Protein AF-A0A948UE25-F1 (afdb_monomer_lite)

Sequence (172 aa):
MNYDAVLSALIILSFFGIIIILIRKIPEISSGYWRDKALSDALAGEKGKSSKMKNLLFLILIKLEKFLRQIRIYILKLDGKTFAWIEHLRKKSSEITNNANKISLKLHFKIEESRLLNMVARNPKNPENYKKLGLLYFQNKNFKDAGESLKEYLKLNPGDDEIKKIMGEMPM

Structure (mmCIF, N/CA/C/O backbone):
data_AF-A0A948UE25-F1
#
_entry.id   AF-A0A948UE25-F1
#
loop_
_atom_site.group_PDB
_atom_site.id
_atom_site.type_symbol
_atom_site.label_atom_id
_atom_site.label_alt_id
_atom_site.label_comp_id
_atom_site.label_asym_id
_atom_site.label_entity_id
_atom_site.label_seq_id
_atom_site.pdbx_PDB_ins_code
_atom_site.Cartn_x
_atom_site.Cartn_y
_atom_site.Cartn_z
_atom_site.occupancy
_atom_site.B_iso_or_equiv
_atom_site.auth_seq_id
_atom_site.auth_comp_id
_atom_site.auth_asym_id
_atom_site.auth_atom_id
_atom_site.pdbx_PDB_model_num
ATOM 1 N N . MET A 1 1 ? 26.206 3.711 -2.769 1.00 55.00 1 MET A N 1
ATOM 2 C CA . MET A 1 1 ? 25.819 4.106 -4.141 1.00 55.00 1 MET A CA 1
ATOM 3 C C . MET A 1 1 ? 27.101 4.283 -4.924 1.00 55.00 1 MET A C 1
ATOM 5 O O . MET A 1 1 ? 27.936 5.064 -4.492 1.00 55.00 1 MET A O 1
ATOM 9 N N . ASN A 1 2 ? 27.306 3.506 -5.986 1.00 71.00 2 ASN A N 1
ATOM 10 C CA . ASN A 1 2 ? 28.560 3.536 -6.738 1.00 71.00 2 ASN A CA 1
ATOM 11 C C . ASN A 1 2 ? 28.613 4.824 -7.560 1.00 71.00 2 ASN A C 1
ATOM 13 O O . ASN A 1 2 ? 27.983 4.915 -8.614 1.00 71.00 2 ASN A O 1
ATOM 17 N N . TYR A 1 3 ? 29.333 5.820 -7.050 1.00 76.44 3 TYR A N 1
ATOM 18 C CA . TYR A 1 3 ? 29.508 7.120 -7.695 1.00 76.44 3 TYR A CA 1
ATOM 19 C C . TYR A 1 3 ? 30.071 6.985 -9.118 1.00 76.44 3 TYR A C 1
ATOM 21 O O . TYR A 1 3 ? 29.685 7.750 -9.995 1.00 76.44 3 TYR A O 1
ATOM 29 N N . ASP A 1 4 ? 30.850 5.936 -9.389 1.00 76.81 4 ASP A N 1
ATOM 30 C CA . ASP A 1 4 ? 31.387 5.627 -10.720 1.00 76.81 4 ASP A CA 1
ATOM 31 C C . ASP A 1 4 ? 30.299 5.259 -11.742 1.00 76.81 4 ASP A C 1
ATOM 33 O O . ASP A 1 4 ? 30.364 5.649 -12.911 1.00 76.81 4 ASP A O 1
ATOM 37 N N . ALA A 1 5 ? 29.247 4.557 -11.308 1.00 79.44 5 ALA A N 1
ATOM 38 C CA . ALA A 1 5 ? 28.103 4.233 -12.162 1.00 79.44 5 ALA A CA 1
ATOM 39 C C . ALA A 1 5 ? 27.254 5.482 -12.460 1.00 79.44 5 ALA A C 1
ATOM 41 O O . ALA A 1 5 ? 26.718 5.637 -13.554 1.00 79.44 5 ALA A O 1
ATOM 42 N N . VAL A 1 6 ? 27.165 6.402 -11.496 1.00 81.25 6 VAL A N 1
ATOM 43 C CA . VAL A 1 6 ? 26.454 7.678 -11.662 1.00 81.25 6 VAL A CA 1
ATOM 44 C C . VAL A 1 6 ? 27.232 8.619 -12.589 1.00 81.25 6 VAL A C 1
ATOM 46 O O . VAL A 1 6 ? 26.640 9.247 -13.465 1.00 81.25 6 VAL A O 1
ATOM 49 N N . LEU A 1 7 ? 28.559 8.677 -12.449 1.00 80.31 7 LEU A N 1
ATOM 50 C CA . LEU A 1 7 ? 29.437 9.509 -13.272 1.00 80.31 7 LEU A CA 1
ATOM 51 C C . LEU A 1 7 ? 29.461 9.035 -14.730 1.00 80.31 7 LEU A C 1
ATOM 53 O O . LEU A 1 7 ? 29.311 9.838 -15.650 1.00 80.31 7 LEU A O 1
ATOM 57 N 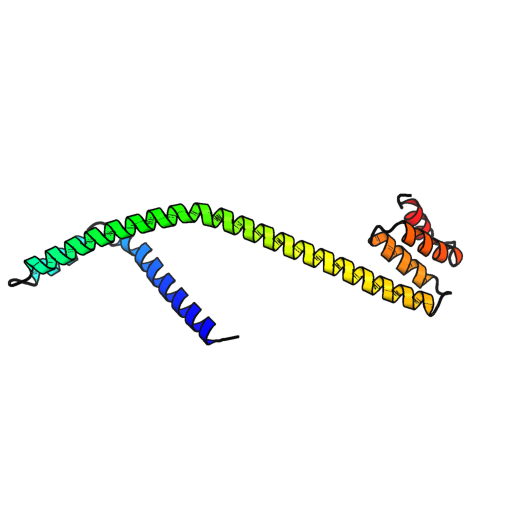N . SER A 1 8 ? 29.591 7.725 -14.948 1.00 75.06 8 SER A N 1
ATOM 58 C CA . SER A 1 8 ? 29.537 7.141 -16.292 1.00 75.06 8 SER A CA 1
ATOM 59 C C . SER A 1 8 ? 28.174 7.358 -16.957 1.00 75.06 8 SER A C 1
ATOM 61 O O . SER A 1 8 ? 28.125 7.747 -18.124 1.00 75.06 8 SER A O 1
ATOM 63 N N . ALA A 1 9 ? 27.069 7.225 -16.215 1.00 79.69 9 ALA A N 1
ATOM 64 C CA . ALA A 1 9 ? 25.735 7.545 -16.722 1.00 79.69 9 ALA A CA 1
ATOM 65 C C . ALA A 1 9 ? 25.590 9.027 -17.125 1.00 79.69 9 ALA A C 1
ATOM 67 O O . ALA A 1 9 ? 25.021 9.320 -18.177 1.00 79.69 9 ALA A O 1
ATOM 68 N N . LEU A 1 10 ? 26.148 9.956 -16.341 1.00 84.50 10 LEU A N 1
ATOM 69 C CA . LEU A 1 10 ? 26.163 11.395 -16.643 1.00 84.50 10 LEU A CA 1
ATOM 70 C C . LEU A 1 10 ? 26.939 11.726 -17.926 1.00 84.50 10 LEU A C 1
ATOM 72 O O . LEU A 1 10 ? 26.474 12.526 -18.738 1.00 84.50 10 LEU A O 1
ATOM 76 N N . ILE A 1 11 ? 28.095 11.090 -18.133 1.00 83.56 11 ILE A N 1
ATOM 77 C CA . ILE A 1 11 ? 28.925 11.283 -19.334 1.00 83.56 11 ILE A CA 1
ATOM 78 C C . ILE A 1 11 ? 28.224 10.729 -20.579 1.00 83.56 11 ILE A C 1
ATOM 80 O O . ILE A 1 11 ? 28.253 11.347 -21.642 1.00 83.56 11 ILE A O 1
ATOM 84 N N . ILE A 1 12 ? 27.550 9.585 -20.459 1.00 83.25 12 ILE A N 1
ATOM 85 C CA . ILE A 1 12 ? 26.781 9.013 -21.569 1.00 83.25 12 ILE A CA 1
ATOM 86 C C . ILE A 1 12 ? 25.613 9.943 -21.925 1.00 83.25 12 ILE A C 1
ATOM 88 O O . ILE A 1 12 ? 25.395 10.236 -23.101 1.00 83.25 12 ILE A O 1
ATOM 92 N N . LEU A 1 13 ? 24.902 10.477 -20.926 1.00 80.62 13 LEU A N 1
ATOM 93 C CA . LEU A 1 13 ? 23.782 11.396 -21.141 1.00 80.62 13 LEU A CA 1
ATOM 94 C C . LEU A 1 13 ? 24.219 12.701 -21.830 1.00 80.62 13 LEU A C 1
ATOM 96 O O . LEU A 1 13 ? 23.521 13.195 -22.719 1.00 80.62 13 LEU A O 1
ATOM 100 N N . SER A 1 14 ? 25.383 13.244 -21.458 1.00 81.12 14 SER A N 1
ATOM 101 C CA . SER A 1 14 ? 25.927 14.460 -22.074 1.00 81.12 14 SER A CA 1
ATOM 102 C C . SER A 1 14 ? 26.343 14.226 -23.528 1.00 81.12 14 SER A C 1
ATOM 104 O O . SER A 1 14 ? 26.026 15.044 -24.395 1.00 81.12 14 SER A O 1
ATOM 106 N N . PHE A 1 15 ? 26.940 13.069 -23.830 1.00 79.44 15 PHE A N 1
ATOM 107 C CA . PHE A 1 15 ? 27.250 12.659 -25.200 1.00 79.44 15 PHE A CA 1
ATOM 108 C C . PHE A 1 15 ? 25.991 12.532 -26.060 1.00 79.44 15 PHE A C 1
ATOM 110 O O . PHE A 1 15 ? 25.959 13.037 -27.183 1.00 79.44 15 PHE A O 1
ATOM 117 N N . PHE A 1 16 ? 24.925 11.926 -25.530 1.00 79.25 16 PHE A N 1
ATOM 118 C CA . PHE A 1 16 ? 23.641 11.843 -26.230 1.00 79.25 16 PHE A CA 1
ATOM 119 C C . PHE A 1 16 ? 23.021 13.222 -26.474 1.00 79.25 16 PHE A C 1
ATOM 121 O O . PHE A 1 16 ? 22.501 13.462 -27.562 1.00 79.25 16 PHE A O 1
ATOM 128 N N . GLY A 1 17 ? 23.129 14.152 -25.519 1.00 73.19 17 GLY A N 1
ATOM 129 C CA . GLY A 1 17 ? 22.694 15.540 -25.696 1.00 73.19 17 GLY A CA 1
ATOM 130 C C . GLY A 1 17 ? 23.420 16.238 -26.849 1.00 73.19 17 GLY A C 1
ATOM 131 O O . GLY A 1 17 ? 22.782 16.848 -27.706 1.00 73.19 17 GLY A O 1
ATOM 132 N N . ILE A 1 18 ? 24.743 16.074 -26.928 1.00 72.81 18 ILE A N 1
ATOM 133 C CA . ILE A 1 18 ? 25.567 16.627 -28.012 1.00 72.81 18 ILE A CA 1
ATOM 134 C C . ILE A 1 18 ? 25.192 15.989 -29.357 1.00 72.81 18 ILE A C 1
ATOM 136 O O . ILE A 1 18 ? 24.998 16.700 -30.341 1.00 72.81 18 ILE A O 1
ATOM 140 N N . ILE A 1 19 ? 25.012 14.666 -29.403 1.00 73.44 19 ILE A N 1
ATOM 141 C CA . ILE A 1 19 ? 24.605 13.932 -30.612 1.00 73.44 19 ILE A CA 1
ATOM 142 C C . ILE A 1 19 ? 23.214 14.378 -31.091 1.00 73.44 19 ILE A C 1
ATOM 144 O O . ILE A 1 19 ? 23.020 14.600 -32.284 1.00 73.44 19 ILE A O 1
ATOM 148 N N . ILE A 1 20 ? 22.256 14.573 -30.181 1.00 71.25 20 ILE A N 1
AT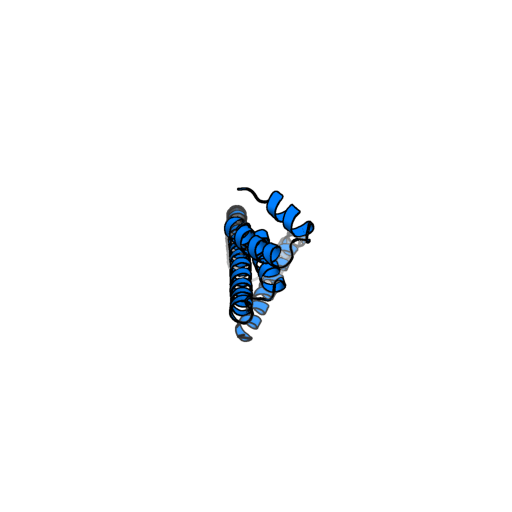OM 149 C CA . ILE A 1 20 ? 20.905 15.064 -30.495 1.00 71.25 20 ILE A CA 1
ATOM 150 C C . ILE A 1 20 ? 20.950 16.499 -31.029 1.00 71.25 20 ILE A C 1
ATOM 152 O O . ILE A 1 20 ? 20.283 16.801 -32.018 1.00 71.25 20 ILE A O 1
ATOM 156 N N . ILE A 1 21 ? 21.747 17.379 -30.415 1.00 71.25 21 ILE A N 1
ATOM 157 C CA . ILE A 1 21 ? 21.931 18.762 -30.880 1.00 71.25 21 ILE A CA 1
ATOM 158 C C . ILE A 1 21 ? 22.561 18.778 -32.274 1.00 71.25 21 ILE A C 1
ATOM 160 O O . ILE A 1 21 ? 22.111 19.532 -33.136 1.00 71.25 21 ILE A O 1
ATOM 164 N N . LEU A 1 22 ? 23.548 17.917 -32.530 1.00 61.59 22 LEU A N 1
ATOM 165 C CA . LEU A 1 22 ? 24.160 17.779 -33.848 1.00 61.59 22 LEU A CA 1
ATOM 166 C C . LEU A 1 22 ? 23.134 17.291 -34.876 1.00 61.59 22 LEU A C 1
ATOM 168 O O . LEU A 1 22 ? 22.936 17.957 -35.887 1.00 61.59 22 LEU A O 1
ATOM 172 N N . ILE A 1 23 ? 22.392 16.216 -34.597 1.00 60.97 23 ILE A N 1
ATOM 173 C CA . ILE A 1 23 ? 21.348 15.701 -35.501 1.00 60.97 23 ILE A CA 1
ATOM 174 C C . ILE A 1 23 ? 20.257 16.750 -35.769 1.00 60.97 23 ILE A C 1
ATOM 176 O O . ILE A 1 23 ? 19.753 16.831 -36.888 1.00 60.97 23 ILE A O 1
ATOM 180 N N . ARG A 1 24 ? 19.903 17.573 -34.774 1.00 57.62 24 ARG A N 1
ATOM 181 C CA . ARG A 1 24 ? 18.854 18.598 -34.888 1.00 57.62 24 ARG A CA 1
ATOM 182 C C . ARG A 1 24 ? 19.319 19.881 -35.585 1.00 57.62 24 ARG A C 1
ATOM 184 O O . ARG A 1 24 ? 18.498 20.529 -36.222 1.00 57.62 24 ARG A O 1
ATOM 191 N N . LYS A 1 25 ? 20.609 20.230 -35.511 1.00 48.88 25 LYS A N 1
ATOM 192 C CA . LYS A 1 25 ? 21.184 21.446 -36.122 1.00 48.88 25 LYS A CA 1
ATOM 193 C C . LYS A 1 25 ? 21.784 21.219 -37.514 1.00 48.88 25 LYS A C 1
ATOM 195 O O . LYS A 1 25 ? 21.914 22.156 -38.296 1.00 48.88 25 LYS A O 1
ATOM 200 N N . ILE A 1 26 ? 22.097 19.970 -37.855 1.00 51.81 26 ILE A N 1
ATOM 201 C CA . ILE A 1 26 ? 22.500 19.578 -39.208 1.00 51.81 26 ILE A CA 1
ATOM 202 C C . ILE A 1 26 ? 21.438 19.935 -40.270 1.00 51.81 26 ILE A C 1
ATOM 204 O O . ILE A 1 26 ? 21.843 20.496 -41.281 1.00 51.81 26 ILE A O 1
ATOM 208 N N . PRO A 1 27 ? 20.115 19.730 -40.106 1.00 47.72 27 PRO A N 1
ATOM 209 C CA . PRO A 1 27 ? 19.163 20.034 -41.178 1.00 47.72 27 PRO A CA 1
ATOM 210 C C . PRO A 1 27 ? 18.977 21.534 -41.474 1.00 47.72 27 PRO A C 1
ATOM 212 O O . PRO A 1 27 ? 18.575 21.859 -42.585 1.00 47.72 27 PRO A O 1
ATOM 215 N N . GLU A 1 28 ? 19.304 22.448 -40.552 1.00 50.84 28 GLU A N 1
ATOM 216 C CA . GLU A 1 28 ? 19.214 23.906 -40.794 1.00 50.84 28 GLU A CA 1
ATOM 217 C C . GLU A 1 28 ? 20.450 24.477 -41.500 1.00 50.84 28 GLU A C 1
ATOM 219 O O . GLU A 1 28 ? 20.367 25.454 -42.238 1.00 50.84 28 GLU A O 1
ATOM 224 N N . ILE A 1 29 ? 21.606 23.843 -41.308 1.00 49.38 29 ILE A N 1
ATOM 225 C CA . ILE A 1 29 ? 22.875 24.250 -41.919 1.00 49.38 29 ILE A CA 1
ATOM 226 C C . ILE A 1 29 ? 23.171 23.386 -43.163 1.00 49.38 29 ILE A C 1
ATOM 228 O O . ILE A 1 29 ? 23.982 23.747 -44.002 1.00 49.38 29 ILE A O 1
ATOM 232 N N . SER A 1 30 ? 22.476 22.268 -43.376 1.00 52.22 30 SER A N 1
ATOM 233 C CA . SER A 1 30 ? 22.762 21.315 -44.456 1.00 52.22 30 SER A CA 1
ATOM 234 C C . SER A 1 30 ? 21.540 20.991 -45.317 1.00 52.22 30 SER A C 1
ATOM 236 O O . SER A 1 30 ? 21.102 19.840 -45.369 1.00 52.22 30 SER A O 1
ATOM 238 N N . SER A 1 31 ? 21.051 21.959 -46.090 1.00 55.97 31 SER A N 1
ATOM 239 C CA . SER A 1 31 ? 20.278 21.633 -47.302 1.00 55.97 31 SER A CA 1
ATOM 240 C C . SER A 1 31 ? 21.014 21.930 -48.617 1.00 55.97 31 SER A C 1
ATOM 242 O O . SER A 1 31 ? 20.600 21.428 -49.655 1.00 55.97 31 SER A O 1
ATOM 244 N N . GLY A 1 32 ? 22.164 22.620 -48.593 1.00 54.66 32 GLY A N 1
ATOM 245 C CA . GLY A 1 32 ? 22.996 22.795 -49.797 1.00 54.66 32 GLY A CA 1
ATOM 246 C C . GLY A 1 32 ? 24.321 23.526 -49.567 1.00 54.66 32 GLY A C 1
ATOM 247 O O . GLY A 1 32 ? 25.368 23.069 -50.008 1.00 54.66 32 GLY A O 1
ATOM 248 N N . TYR A 1 33 ? 24.320 24.589 -48.759 1.00 53.56 33 TYR A N 1
ATOM 249 C CA . TYR A 1 33 ? 25.439 25.540 -48.690 1.00 53.56 33 TYR A CA 1
ATOM 250 C C . TYR A 1 33 ? 26.780 24.955 -48.201 1.00 53.56 33 TYR A C 1
ATOM 252 O O . TYR A 1 33 ? 27.827 25.208 -48.791 1.00 53.56 33 TYR A O 1
ATOM 260 N N . TRP A 1 34 ? 26.775 24.140 -47.141 1.00 47.22 34 TRP A N 1
ATOM 261 C CA . TRP A 1 34 ? 28.012 23.565 -46.586 1.00 47.22 34 TRP A CA 1
ATOM 262 C C . TRP A 1 34 ? 28.468 22.308 -47.315 1.00 47.22 34 TRP A C 1
ATOM 264 O O . TRP A 1 34 ? 29.657 22.001 -47.309 1.00 47.22 34 TRP A O 1
ATOM 274 N N . ARG A 1 35 ? 27.538 21.613 -47.981 1.00 51.62 35 ARG A N 1
ATOM 275 C CA . ARG A 1 35 ? 27.862 20.506 -48.878 1.00 51.62 35 ARG A CA 1
ATOM 276 C C . ARG A 1 35 ? 28.621 21.032 -50.086 1.00 51.62 35 ARG A C 1
ATOM 278 O O . ARG A 1 35 ? 29.667 20.485 -50.399 1.00 51.62 35 ARG A O 1
ATOM 285 N N . ASP A 1 36 ? 28.149 22.120 -50.683 1.00 52.38 36 ASP A N 1
ATOM 286 C CA . ASP A 1 36 ? 28.761 22.690 -51.880 1.00 52.38 36 ASP A CA 1
ATOM 287 C C . ASP A 1 36 ? 30.053 23.452 -51.556 1.00 52.38 36 ASP A C 1
ATOM 289 O O . ASP A 1 36 ? 31.027 23.320 -52.291 1.00 52.38 36 ASP A O 1
ATOM 293 N N . LYS A 1 37 ? 30.119 24.153 -50.411 1.00 55.19 37 LYS A N 1
ATOM 294 C CA . LYS A 1 37 ? 31.323 24.882 -49.975 1.00 55.19 37 LYS A CA 1
ATOM 295 C C . LYS A 1 37 ? 32.460 23.968 -49.500 1.00 55.19 37 LYS A C 1
ATOM 297 O O . LYS A 1 37 ? 33.607 24.154 -49.889 1.00 55.19 37 LYS A O 1
ATOM 302 N N . ALA A 1 38 ? 32.167 22.938 -48.703 1.00 54.84 38 ALA A N 1
ATOM 303 C CA . ALA A 1 38 ? 33.194 21.967 -48.313 1.00 54.84 38 ALA A CA 1
ATOM 304 C C . ALA A 1 38 ? 33.687 21.150 -49.522 1.00 54.84 38 ALA A C 1
ATOM 306 O O . ALA A 1 38 ? 34.859 20.780 -49.589 1.00 54.84 38 ALA A O 1
ATOM 307 N N . LEU A 1 39 ? 32.806 20.899 -50.498 1.00 51.66 39 LEU A N 1
ATOM 308 C CA . LEU A 1 39 ? 33.151 20.249 -51.759 1.00 51.66 39 LEU A CA 1
ATOM 309 C C . LEU A 1 39 ? 33.996 21.172 -52.651 1.00 51.66 39 LEU A C 1
ATOM 311 O O . LEU A 1 39 ? 34.988 20.705 -53.203 1.00 51.66 39 LEU A O 1
ATOM 315 N N . SER A 1 40 ? 33.671 22.467 -52.753 1.00 55.97 40 SER A N 1
ATOM 316 C CA . SER A 1 40 ? 34.463 23.443 -53.515 1.00 55.97 40 SER A CA 1
ATOM 317 C C . SER A 1 40 ? 35.846 23.663 -52.911 1.00 55.97 40 SER A C 1
ATOM 319 O O . SER A 1 40 ? 36.827 23.664 -53.648 1.00 55.97 40 SER A O 1
ATOM 321 N N . ASP A 1 41 ? 35.947 23.759 -51.584 1.00 56.16 41 ASP A N 1
ATOM 322 C CA . ASP A 1 41 ? 37.222 23.964 -50.886 1.00 56.16 41 ASP A CA 1
ATOM 323 C C . ASP A 1 41 ? 38.108 22.708 -50.972 1.00 56.16 41 ASP A C 1
ATOM 325 O O . ASP A 1 41 ? 39.308 22.795 -51.240 1.00 56.16 41 ASP A O 1
ATOM 329 N N . ALA A 1 42 ? 37.512 21.513 -50.877 1.00 53.97 42 ALA A N 1
ATOM 330 C CA . ALA A 1 42 ? 38.219 20.261 -51.131 1.00 53.97 42 ALA A CA 1
ATOM 331 C C . ALA A 1 42 ? 38.656 20.121 -52.603 1.00 53.97 42 ALA A C 1
ATOM 333 O O . ALA A 1 42 ? 39.700 19.528 -52.882 1.00 53.97 42 ALA A O 1
ATOM 334 N N . LEU A 1 43 ? 37.878 20.629 -53.567 1.00 50.88 43 LEU A N 1
ATOM 335 C CA . LEU A 1 43 ? 38.216 20.636 -54.999 1.00 50.88 43 LEU A CA 1
ATOM 336 C C . LEU A 1 43 ? 39.297 21.669 -55.349 1.00 50.88 43 LEU A C 1
ATOM 338 O O . LEU A 1 43 ? 40.135 21.377 -56.201 1.00 50.88 43 LEU A O 1
ATOM 342 N N . ALA A 1 44 ? 39.323 22.813 -54.665 1.00 55.97 44 ALA A N 1
ATOM 343 C CA . ALA A 1 44 ? 40.301 23.877 -54.873 1.00 55.97 44 ALA A CA 1
ATOM 344 C C . ALA A 1 44 ? 41.698 23.540 -54.313 1.00 55.97 44 ALA A C 1
ATOM 346 O O . ALA A 1 44 ? 42.698 24.025 -54.841 1.00 55.97 44 ALA A O 1
ATOM 347 N N . GLY A 1 45 ? 41.786 22.688 -53.283 1.00 53.47 45 GLY A N 1
ATOM 348 C CA . GLY A 1 45 ? 43.025 22.453 -52.531 1.00 53.47 45 GLY A CA 1
ATOM 349 C C . GLY A 1 45 ? 44.003 21.384 -53.042 1.00 53.47 45 GLY A C 1
ATOM 350 O O . GLY A 1 45 ? 45.115 21.320 -52.533 1.00 53.47 45 GLY A O 1
ATOM 351 N N . GLU A 1 46 ? 43.669 20.539 -54.023 1.00 50.72 46 GLU A N 1
ATOM 352 C CA . GLU A 1 46 ? 44.569 19.432 -54.404 1.00 50.72 46 GLU A CA 1
ATOM 353 C C . GLU A 1 46 ? 44.617 19.165 -55.915 1.00 50.72 46 GLU A C 1
ATOM 355 O O . GLU A 1 46 ? 43.974 18.251 -56.445 1.00 50.72 46 GLU A O 1
ATOM 360 N N . LYS A 1 47 ? 45.480 19.911 -56.611 1.00 47.53 47 LYS A N 1
ATOM 361 C CA . LYS A 1 47 ? 46.069 19.467 -57.880 1.00 47.53 47 LYS A CA 1
ATOM 362 C C . LYS A 1 47 ? 47.106 18.379 -57.567 1.00 47.53 47 LYS A C 1
ATOM 364 O O . LYS A 1 47 ? 48.237 18.697 -57.227 1.00 47.53 47 LYS A O 1
ATOM 369 N N . GLY A 1 48 ? 46.740 17.096 -57.651 1.00 51.22 48 GLY A N 1
ATOM 370 C CA . GLY A 1 48 ? 47.766 16.040 -57.648 1.00 51.22 48 GLY A CA 1
ATOM 371 C C . GLY A 1 48 ? 47.307 14.590 -57.512 1.00 51.22 48 GLY A C 1
ATOM 372 O O . GLY A 1 48 ? 47.649 13.774 -58.358 1.00 51.22 48 GLY A O 1
ATOM 373 N N . LYS A 1 49 ? 46.542 14.218 -56.477 1.00 49.81 49 LYS A N 1
ATOM 374 C CA . LYS A 1 49 ? 46.192 12.795 -56.206 1.00 49.81 49 LYS A CA 1
ATOM 375 C C . LYS A 1 49 ? 44.763 12.577 -55.677 1.00 49.81 49 LYS A C 1
ATOM 377 O O . LYS A 1 49 ? 44.405 11.491 -55.227 1.00 49.81 49 LYS A O 1
ATOM 382 N N . SER A 1 50 ? 43.918 13.597 -55.797 1.00 51.47 50 SER A N 1
ATOM 383 C CA . SER A 1 50 ? 42.670 13.774 -55.038 1.00 51.47 50 SER A CA 1
ATOM 384 C C . SER A 1 50 ? 41.402 13.179 -55.673 1.00 51.47 50 SER A C 1
ATOM 386 O O . SER A 1 50 ? 40.301 13.400 -55.186 1.00 51.47 50 SER A O 1
ATOM 388 N N . SER A 1 51 ? 41.492 12.447 -56.787 1.00 53.94 51 SER A N 1
ATOM 389 C CA . SER A 1 51 ? 40.284 11.942 -57.471 1.00 53.94 51 SER A CA 1
ATOM 390 C C . SER A 1 51 ? 39.733 10.659 -56.824 1.00 53.94 51 SER A C 1
ATOM 392 O O . SER A 1 51 ? 38.536 10.553 -56.557 1.00 53.94 51 SER A O 1
ATOM 394 N N . LYS A 1 52 ? 40.603 9.699 -56.469 1.00 57.59 52 LYS A N 1
ATOM 395 C CA . LYS A 1 52 ? 40.180 8.425 -55.850 1.00 57.59 52 LYS A CA 1
ATOM 396 C C . LYS A 1 52 ? 39.636 8.598 -54.427 1.00 57.59 52 LYS A C 1
ATOM 398 O O . LYS A 1 52 ? 38.648 7.958 -54.081 1.00 57.59 52 LYS A O 1
ATOM 403 N N . MET A 1 53 ? 40.250 9.470 -53.622 1.00 53.06 53 MET A N 1
ATOM 404 C CA . MET A 1 53 ? 39.839 9.698 -52.230 1.00 53.06 53 MET A CA 1
ATOM 405 C C . MET A 1 53 ? 38.472 10.389 -52.144 1.00 53.06 53 MET A C 1
ATOM 407 O O . MET A 1 53 ? 37.617 9.961 -51.375 1.00 53.06 53 MET A O 1
ATOM 411 N N . LYS A 1 54 ? 38.222 11.399 -52.990 1.00 64.62 54 LYS A N 1
ATOM 412 C CA . LYS A 1 54 ? 36.918 12.079 -53.072 1.00 64.62 54 LYS A CA 1
ATOM 413 C C . LYS A 1 54 ? 35.801 11.124 -53.483 1.00 64.62 54 LYS A C 1
ATOM 415 O O . LYS A 1 54 ? 34.734 11.143 -52.875 1.00 64.62 54 LYS A O 1
ATOM 420 N N . ASN A 1 55 ? 36.071 10.225 -54.430 1.00 66.75 55 ASN A N 1
ATOM 421 C CA . ASN A 1 55 ? 35.116 9.190 -54.826 1.00 66.75 55 ASN A CA 1
ATOM 422 C C . ASN A 1 55 ? 34.830 8.199 -53.683 1.00 66.75 55 ASN A C 1
ATOM 424 O O . ASN A 1 55 ? 33.679 7.816 -53.482 1.00 66.75 55 ASN A O 1
ATOM 428 N N . LEU A 1 56 ? 35.843 7.822 -52.894 1.00 67.38 56 LEU A N 1
ATOM 429 C CA . LEU A 1 56 ? 35.664 6.955 -51.725 1.00 67.38 56 LEU A CA 1
ATOM 430 C C . LEU A 1 56 ? 34.814 7.634 -50.640 1.00 67.38 56 LEU A C 1
ATOM 432 O O . LEU A 1 56 ? 33.854 7.040 -50.149 1.00 67.38 56 LEU A O 1
ATOM 436 N N . LEU A 1 57 ? 35.126 8.890 -50.309 1.00 68.62 57 LEU A N 1
ATOM 437 C CA . LEU A 1 57 ? 34.371 9.689 -49.341 1.00 68.62 57 LEU A CA 1
ATOM 438 C C . LEU A 1 57 ? 32.918 9.878 -49.790 1.00 68.62 57 LEU A C 1
ATOM 440 O O . LEU A 1 57 ? 32.001 9.688 -48.997 1.00 68.62 57 LEU A O 1
ATOM 444 N N . PHE A 1 58 ? 32.690 10.160 -51.073 1.00 75.56 58 PHE A N 1
ATOM 445 C CA . PHE A 1 58 ? 31.350 10.291 -51.642 1.00 75.56 58 PHE A CA 1
ATOM 446 C C . PHE A 1 58 ? 30.537 8.989 -51.539 1.00 75.56 58 PHE A C 1
ATOM 448 O O . PHE A 1 58 ? 29.374 9.010 -51.133 1.00 75.56 58 PHE A O 1
ATOM 455 N N . LEU A 1 59 ? 31.152 7.835 -51.825 1.00 69.38 59 LEU A N 1
ATOM 456 C CA . LEU A 1 59 ? 30.503 6.527 -51.678 1.00 69.38 59 LEU A CA 1
ATOM 457 C C . LEU A 1 59 ? 30.183 6.190 -50.214 1.00 69.38 59 LEU A C 1
ATOM 459 O O . LEU A 1 59 ? 29.117 5.637 -49.930 1.00 69.38 59 LEU A O 1
ATOM 463 N N . ILE A 1 60 ? 31.080 6.526 -49.285 1.00 73.31 60 ILE A N 1
ATOM 464 C CA . ILE A 1 60 ? 30.866 6.349 -47.842 1.00 73.31 60 ILE A CA 1
ATOM 465 C C . ILE A 1 60 ? 29.712 7.233 -47.362 1.00 73.31 60 ILE A C 1
ATOM 467 O O . ILE A 1 60 ? 28.840 6.740 -46.649 1.00 73.31 60 ILE A O 1
ATOM 471 N N . LEU A 1 61 ? 29.645 8.491 -47.805 1.00 76.69 61 LEU A N 1
ATOM 472 C CA . LEU A 1 61 ? 28.555 9.411 -47.469 1.00 76.69 61 LEU A CA 1
ATOM 473 C C . LEU A 1 61 ? 27.196 8.883 -47.941 1.00 76.69 61 LEU A C 1
ATOM 475 O O . LEU A 1 61 ? 26.247 8.866 -47.161 1.00 76.69 61 LEU A O 1
ATOM 479 N N . ILE A 1 62 ? 27.106 8.368 -49.171 1.00 76.50 62 ILE A N 1
ATOM 480 C CA . ILE A 1 62 ? 25.861 7.776 -49.690 1.00 76.50 62 ILE A CA 1
ATOM 481 C C . ILE A 1 62 ? 25.456 6.533 -48.886 1.00 76.50 62 ILE A C 1
ATOM 483 O O . ILE A 1 62 ? 24.273 6.342 -48.581 1.00 76.50 62 ILE A O 1
ATOM 487 N N . LYS A 1 63 ? 26.417 5.665 -48.538 1.00 79.50 63 LYS A N 1
ATOM 488 C CA . LYS A 1 63 ? 26.149 4.484 -47.701 1.00 79.50 63 LYS A CA 1
ATOM 489 C C . LYS A 1 63 ? 25.668 4.889 -46.308 1.00 79.50 63 LYS A C 1
ATOM 491 O O . LYS A 1 63 ? 24.699 4.312 -45.818 1.00 79.50 63 LYS A O 1
ATOM 496 N N . LEU A 1 64 ? 26.287 5.904 -45.712 1.00 72.19 64 LEU A N 1
ATOM 497 C CA . LEU A 1 64 ? 25.907 6.439 -44.410 1.00 72.19 64 LEU A CA 1
ATOM 498 C C . LEU A 1 64 ? 24.506 7.061 -44.444 1.00 72.19 64 LEU A C 1
ATOM 500 O O . LEU A 1 64 ? 23.700 6.805 -43.560 1.00 72.19 64 LEU A O 1
ATOM 504 N N . GLU A 1 65 ? 24.164 7.802 -45.496 1.00 79.06 65 GLU A N 1
ATOM 505 C CA . GLU A 1 65 ? 22.835 8.394 -45.669 1.00 79.06 65 GLU A CA 1
ATOM 506 C C . GLU A 1 65 ? 21.736 7.319 -45.773 1.00 79.06 65 GLU A C 1
ATOM 508 O O . GLU A 1 65 ? 20.660 7.438 -45.182 1.00 79.06 65 GLU A O 1
ATOM 513 N N . LYS A 1 66 ? 22.010 6.222 -46.494 1.00 83.19 66 LYS A N 1
ATOM 514 C CA . LYS A 1 66 ? 21.111 5.057 -46.546 1.00 83.19 66 LYS A CA 1
ATOM 515 C C . LYS A 1 66 ? 20.978 4.380 -45.180 1.00 83.19 66 LYS A C 1
ATOM 517 O O . LYS A 1 66 ? 19.866 4.031 -44.792 1.00 83.19 66 LYS A O 1
ATOM 522 N N . PHE A 1 67 ? 22.078 4.246 -44.446 1.00 78.38 67 PHE A N 1
ATOM 523 C CA . PHE A 1 67 ? 22.089 3.668 -43.104 1.00 78.38 67 PHE A CA 1
ATOM 524 C C . PHE A 1 67 ? 21.298 4.520 -42.096 1.00 78.38 67 PHE A C 1
ATOM 526 O O . PHE A 1 67 ? 20.451 4.001 -41.371 1.00 78.38 67 PHE A O 1
ATOM 533 N N . LEU A 1 68 ? 21.470 5.844 -42.121 1.00 78.12 68 LEU A N 1
ATOM 534 C CA . LEU A 1 68 ? 20.705 6.782 -41.292 1.00 78.12 68 LEU A CA 1
ATOM 535 C C . LEU A 1 68 ? 19.198 6.715 -41.588 1.00 78.12 68 LEU A C 1
ATOM 537 O O . LEU A 1 68 ? 18.384 6.751 -40.664 1.00 78.12 68 LEU A O 1
ATOM 541 N N . ARG A 1 69 ? 18.802 6.545 -42.858 1.00 79.94 69 ARG A N 1
ATOM 542 C CA . ARG A 1 69 ? 17.394 6.313 -43.229 1.00 79.94 69 ARG A CA 1
ATOM 543 C C . ARG A 1 69 ? 16.840 5.012 -42.651 1.00 79.94 69 ARG A C 1
ATOM 545 O O . ARG A 1 69 ? 15.710 5.003 -42.167 1.00 79.94 69 ARG A O 1
ATOM 552 N N . GLN A 1 70 ? 17.622 3.934 -42.667 1.00 82.25 70 GLN A N 1
ATOM 553 C CA . GLN A 1 70 ? 17.221 2.659 -42.067 1.00 82.25 70 GLN A CA 1
ATOM 554 C C . GLN A 1 70 ? 17.050 2.776 -40.548 1.00 82.25 70 GLN A C 1
ATOM 556 O O . GLN A 1 70 ? 16.037 2.315 -40.021 1.00 82.25 70 GLN A O 1
ATOM 561 N N . ILE A 1 71 ? 17.971 3.463 -39.862 1.00 78.12 71 ILE A N 1
ATOM 562 C CA . ILE A 1 71 ? 17.850 3.765 -38.427 1.00 78.12 71 ILE A CA 1
ATOM 563 C C . ILE A 1 71 ? 16.571 4.556 -38.148 1.00 78.12 71 ILE A C 1
ATOM 565 O O . ILE A 1 71 ? 15.821 4.194 -37.247 1.00 78.12 71 ILE A O 1
ATOM 569 N N . ARG A 1 72 ? 16.271 5.594 -38.941 1.00 82.19 72 ARG A N 1
ATOM 570 C CA . ARG A 1 72 ? 15.051 6.400 -38.769 1.00 82.19 72 ARG A CA 1
ATOM 571 C C . ARG A 1 72 ? 13.782 5.551 -38.866 1.00 82.19 72 ARG A C 1
ATOM 573 O O . ARG A 1 72 ? 12.892 5.691 -38.035 1.00 82.19 72 ARG A O 1
ATOM 580 N N . ILE A 1 73 ? 13.705 4.662 -39.857 1.00 82.56 73 ILE A N 1
ATOM 581 C CA . ILE A 1 73 ? 12.566 3.745 -40.022 1.00 82.56 73 ILE A CA 1
ATOM 582 C C . ILE A 1 73 ? 12.471 2.782 -38.832 1.00 82.56 73 ILE A C 1
ATOM 584 O O . ILE A 1 73 ? 11.373 2.463 -38.383 1.00 82.56 73 ILE A O 1
ATOM 588 N N . TYR A 1 74 ? 13.608 2.326 -38.308 1.00 80.81 74 TYR A N 1
ATOM 589 C CA . TYR A 1 74 ? 13.642 1.457 -37.138 1.00 80.81 74 TYR A CA 1
ATOM 590 C C . TYR A 1 74 ? 13.164 2.177 -35.868 1.00 80.81 74 TYR A C 1
ATOM 592 O O . TYR A 1 74 ? 12.320 1.632 -35.166 1.00 80.81 74 TYR A O 1
ATOM 600 N N . ILE A 1 75 ? 13.606 3.416 -35.623 1.00 78.00 75 ILE A N 1
ATOM 601 C CA . ILE A 1 75 ? 13.139 4.259 -34.506 1.00 78.00 75 ILE A CA 1
ATOM 602 C C . ILE A 1 75 ? 11.621 4.462 -34.582 1.00 78.00 75 ILE A C 1
ATOM 604 O O . ILE A 1 75 ? 10.929 4.193 -33.609 1.00 78.00 75 ILE A O 1
ATOM 608 N N . LEU A 1 76 ? 11.086 4.797 -35.760 1.00 78.56 76 LEU A N 1
ATOM 609 C CA . LEU A 1 76 ? 9.638 4.955 -35.954 1.00 78.56 76 LEU A CA 1
ATOM 610 C C . LEU A 1 76 ? 8.849 3.669 -35.651 1.00 78.56 76 LEU A C 1
ATOM 612 O O . LEU A 1 76 ? 7.738 3.720 -35.131 1.00 78.56 76 LEU A O 1
ATOM 616 N N . LYS A 1 77 ? 9.416 2.494 -35.958 1.00 78.81 77 LYS A N 1
ATOM 617 C CA . LYS A 1 77 ? 8.815 1.201 -35.587 1.00 78.81 77 LYS A CA 1
ATOM 618 C C . LYS A 1 77 ? 8.920 0.914 -34.088 1.00 78.81 77 LYS A C 1
ATOM 620 O O . LYS A 1 77 ? 8.071 0.200 -33.554 1.00 78.81 77 LYS A O 1
ATOM 625 N N . LEU A 1 78 ? 9.960 1.416 -33.423 1.00 77.75 78 LEU A N 1
ATOM 626 C CA . LEU A 1 78 ? 10.124 1.293 -31.978 1.00 77.75 78 LEU A CA 1
ATOM 627 C C . LEU A 1 78 ? 9.144 2.190 -31.228 1.00 77.75 78 LEU A C 1
ATOM 629 O O . LEU A 1 78 ? 8.596 1.720 -30.236 1.00 77.75 78 LEU A O 1
ATOM 633 N N . ASP A 1 79 ? 8.856 3.394 -31.727 1.00 74.25 79 ASP A N 1
ATOM 634 C CA . ASP A 1 79 ? 7.930 4.338 -31.086 1.00 74.25 79 ASP A CA 1
ATOM 635 C C . ASP A 1 79 ? 6.573 3.686 -30.776 1.00 74.25 79 ASP A C 1
ATOM 637 O O . ASP A 1 79 ? 6.074 3.775 -29.660 1.00 74.25 79 ASP A O 1
ATOM 641 N N . GLY A 1 80 ? 6.004 2.911 -31.704 1.00 75.12 80 GLY A N 1
ATOM 642 C CA . GLY A 1 80 ? 4.738 2.209 -31.449 1.00 75.12 80 GLY A CA 1
ATOM 643 C C . GLY A 1 80 ? 4.814 1.160 -30.328 1.00 75.12 80 GLY A C 1
ATOM 644 O O . GLY A 1 80 ? 3.854 0.963 -29.586 1.00 75.12 80 GLY A O 1
ATOM 645 N N . LYS A 1 81 ? 5.962 0.488 -30.172 1.00 82.31 81 LYS A N 1
ATOM 646 C CA . LYS A 1 81 ? 6.163 -0.545 -29.142 1.00 82.31 81 LYS A CA 1
ATOM 647 C C . LYS A 1 81 ? 6.532 0.046 -27.785 1.00 82.31 81 LYS A C 1
ATOM 649 O O . LYS A 1 81 ? 6.167 -0.533 -26.761 1.00 82.31 81 LYS A O 1
ATOM 654 N N . THR A 1 82 ? 7.248 1.171 -27.763 1.00 80.50 82 THR A N 1
ATOM 655 C CA . THR A 1 82 ? 7.638 1.838 -26.516 1.00 80.50 82 THR A CA 1
ATOM 656 C C . THR A 1 82 ? 6.408 2.333 -25.771 1.00 80.50 82 THR A C 1
ATOM 658 O O . THR A 1 82 ? 6.327 2.099 -24.569 1.00 80.50 82 THR A O 1
ATOM 661 N N . PHE A 1 83 ? 5.409 2.898 -26.459 1.00 80.56 83 PHE A N 1
ATOM 662 C CA . PHE A 1 83 ? 4.158 3.324 -25.818 1.00 80.56 83 PHE A CA 1
ATOM 663 C C . PHE A 1 83 ? 3.424 2.174 -25.120 1.00 80.56 83 PHE A C 1
ATOM 665 O O . PHE A 1 83 ? 3.114 2.291 -23.935 1.00 80.56 83 PHE A O 1
ATOM 672 N N . ALA A 1 84 ? 3.220 1.041 -25.801 1.00 85.94 84 ALA A N 1
ATOM 673 C CA . ALA A 1 84 ? 2.560 -0.123 -25.204 1.00 85.94 84 ALA A CA 1
ATOM 674 C C . ALA A 1 84 ? 3.336 -0.660 -23.989 1.00 85.94 84 ALA A C 1
ATOM 676 O O . ALA A 1 84 ? 2.757 -0.972 -22.948 1.00 85.94 84 ALA A O 1
ATOM 677 N N . TRP A 1 85 ? 4.667 -0.729 -24.086 1.00 89.12 85 TRP A N 1
ATOM 678 C CA . TRP A 1 85 ? 5.496 -1.184 -22.974 1.00 89.12 85 TRP A CA 1
ATOM 679 C C . TRP A 1 85 ? 5.447 -0.222 -21.779 1.00 89.12 85 TRP A C 1
ATOM 681 O O . TRP A 1 85 ? 5.291 -0.669 -20.644 1.00 89.12 85 TRP A O 1
ATOM 691 N N . ILE A 1 86 ? 5.498 1.091 -22.024 1.00 87.88 86 ILE A N 1
ATOM 692 C CA . ILE A 1 86 ? 5.367 2.131 -20.992 1.00 87.88 86 ILE A CA 1
ATOM 693 C C . ILE A 1 86 ? 4.008 2.033 -20.293 1.00 87.88 86 ILE A C 1
ATOM 695 O O . ILE A 1 86 ? 3.945 2.121 -19.066 1.00 87.88 86 ILE A O 1
ATOM 699 N N . GLU A 1 87 ? 2.927 1.813 -21.039 1.00 88.88 87 GLU A N 1
ATOM 700 C CA . GLU A 1 87 ? 1.587 1.669 -20.470 1.00 88.88 87 GLU A CA 1
ATOM 701 C C . GLU A 1 87 ? 1.480 0.426 -19.575 1.00 88.88 87 GLU A C 1
ATOM 703 O O . GLU A 1 87 ? 1.027 0.519 -18.430 1.00 88.88 87 GLU A O 1
ATOM 708 N N . HIS A 1 88 ? 1.988 -0.722 -20.035 1.00 90.75 88 HIS A N 1
ATOM 709 C CA . HIS A 1 88 ? 2.043 -1.940 -19.224 1.00 90.75 88 HIS A CA 1
ATOM 710 C C . HIS A 1 88 ? 2.882 -1.761 -17.954 1.00 90.75 88 HIS A C 1
ATOM 712 O O . HIS A 1 88 ? 2.477 -2.213 -16.880 1.00 90.75 88 HIS A O 1
ATOM 718 N N . LEU A 1 89 ? 4.027 -1.081 -18.050 1.00 90.31 89 LEU A N 1
ATOM 719 C CA . LEU A 1 89 ? 4.872 -0.774 -16.896 1.00 90.31 89 LEU A CA 1
ATOM 720 C C . LEU A 1 89 ? 4.159 0.149 -15.903 1.00 90.31 89 LEU A C 1
ATOM 722 O O . LEU A 1 89 ? 4.197 -0.109 -14.698 1.00 90.31 89 LEU A O 1
ATOM 726 N N . ARG A 1 90 ? 3.459 1.180 -16.389 1.00 90.56 90 ARG A N 1
ATOM 727 C CA . ARG A 1 90 ? 2.682 2.102 -15.551 1.00 90.56 90 ARG A CA 1
ATOM 728 C C . ARG A 1 90 ? 1.555 1.377 -14.823 1.00 90.56 90 ARG A C 1
ATOM 730 O O . ARG A 1 90 ? 1.383 1.570 -13.620 1.00 90.56 90 ARG A O 1
ATOM 737 N N . LYS A 1 91 ? 0.827 0.509 -15.530 1.00 92.75 91 LYS A N 1
ATOM 738 C CA . LYS A 1 91 ? -0.243 -0.305 -14.947 1.00 92.75 91 LYS A CA 1
ATOM 739 C C . LYS A 1 91 ? 0.299 -1.249 -13.875 1.00 92.75 91 LYS A C 1
ATOM 741 O O . LYS A 1 91 ? -0.194 -1.234 -12.752 1.00 92.75 91 LYS A O 1
ATOM 746 N N . LYS A 1 92 ? 1.366 -1.995 -14.178 1.00 92.69 92 LYS A N 1
ATOM 747 C CA . LYS A 1 92 ? 2.003 -2.910 -13.219 1.00 92.69 92 LYS A CA 1
ATOM 748 C C . LYS A 1 92 ? 2.533 -2.174 -11.986 1.00 92.69 92 LYS A C 1
ATOM 750 O O . LYS A 1 92 ? 2.372 -2.656 -10.870 1.00 92.69 92 LYS A O 1
ATOM 755 N N . SER A 1 93 ? 3.134 -0.999 -12.170 1.00 88.75 93 SER A N 1
ATOM 756 C CA . SER A 1 93 ? 3.570 -0.148 -11.059 1.00 88.75 93 SER A CA 1
ATOM 757 C C . SER A 1 93 ? 2.389 0.274 -10.180 1.00 88.75 93 SER A C 1
ATOM 759 O O . SER A 1 93 ? 2.468 0.126 -8.962 1.00 88.75 93 SER A O 1
ATOM 761 N N . SER A 1 94 ? 1.277 0.706 -10.784 1.00 90.12 94 SER A N 1
ATOM 762 C CA . SER A 1 94 ? 0.060 1.076 -10.052 1.00 90.12 94 SER A CA 1
ATOM 763 C C . SER A 1 94 ? -0.549 -0.103 -9.282 1.00 90.12 94 SER A C 1
ATOM 765 O O . SER A 1 94 ? -0.940 0.045 -8.124 1.00 90.12 94 SER A O 1
ATOM 767 N N . GLU A 1 95 ? -0.584 -1.296 -9.877 1.00 91.75 95 GLU A N 1
ATOM 768 C CA . GLU A 1 95 ? -1.045 -2.513 -9.199 1.00 91.75 95 GLU A CA 1
ATOM 769 C C . GLU A 1 95 ? -0.173 -2.848 -7.984 1.00 91.75 95 GLU A C 1
ATOM 771 O O . GLU A 1 95 ? -0.698 -3.131 -6.906 1.00 91.75 95 GLU A O 1
ATOM 776 N N . ILE A 1 96 ? 1.153 -2.753 -8.121 1.00 92.12 96 ILE A N 1
ATOM 777 C CA . ILE A 1 96 ? 2.090 -2.968 -7.012 1.00 92.12 96 ILE A CA 1
ATOM 778 C C . ILE A 1 96 ? 1.839 -1.954 -5.892 1.00 92.12 96 ILE A C 1
ATOM 780 O O . ILE A 1 96 ? 1.735 -2.357 -4.734 1.00 92.12 96 ILE A O 1
ATOM 784 N N . THR A 1 97 ? 1.693 -0.663 -6.210 1.00 90.44 97 THR A N 1
ATOM 785 C CA . THR A 1 97 ? 1.424 0.364 -5.190 1.00 90.44 97 THR A CA 1
ATOM 786 C C . THR A 1 97 ? 0.082 0.148 -4.501 1.00 90.44 97 THR A C 1
ATOM 788 O O . THR A 1 97 ? -0.007 0.262 -3.281 1.00 90.44 97 THR A O 1
ATOM 791 N N . ASN A 1 98 ? -0.956 -0.235 -5.247 1.00 93.12 98 ASN A N 1
ATOM 792 C CA . ASN A 1 98 ? -2.276 -0.508 -4.680 1.00 93.12 98 ASN A CA 1
ATOM 793 C C . ASN A 1 98 ? -2.240 -1.729 -3.755 1.00 93.12 98 ASN A C 1
ATOM 795 O O . ASN A 1 98 ? -2.798 -1.696 -2.657 1.00 93.12 98 ASN A O 1
ATOM 799 N N . ASN A 1 99 ? -1.539 -2.787 -4.162 1.00 94.81 99 ASN A N 1
ATOM 800 C CA . ASN A 1 99 ? -1.365 -3.980 -3.342 1.00 94.81 99 ASN A CA 1
ATOM 801 C C . ASN A 1 99 ? -0.560 -3.677 -2.074 1.00 94.81 99 ASN A C 1
ATOM 803 O O . ASN A 1 99 ? -0.962 -4.098 -0.990 1.00 94.81 99 ASN A O 1
ATOM 807 N N . ALA A 1 100 ? 0.524 -2.907 -2.183 1.00 92.75 100 ALA A N 1
ATOM 808 C CA . ALA A 1 100 ? 1.312 -2.474 -1.034 1.00 92.75 100 ALA A CA 1
ATOM 809 C C . ALA A 1 100 ? 0.472 -1.642 -0.051 1.00 92.75 100 ALA A C 1
ATOM 811 O O . ALA A 1 100 ? 0.475 -1.923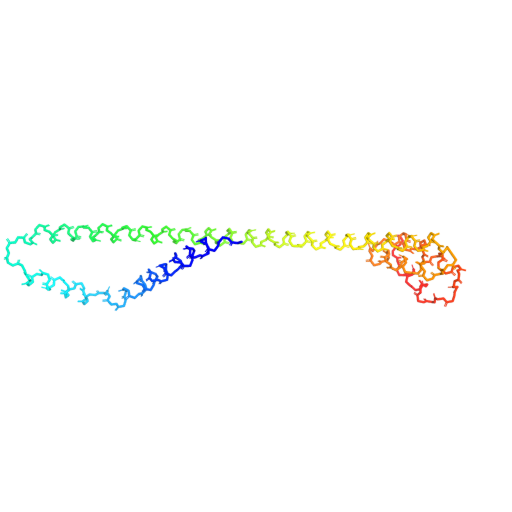 1.147 1.00 92.75 100 ALA A O 1
ATOM 812 N N . ASN A 1 101 ? -0.323 -0.693 -0.553 1.00 94.06 101 ASN A N 1
ATOM 813 C CA . ASN A 1 101 ? -1.237 0.104 0.267 1.00 94.06 101 ASN A CA 1
ATOM 814 C C . ASN A 1 101 ? -2.279 -0.774 0.974 1.00 94.06 101 ASN A C 1
ATOM 816 O O . ASN A 1 101 ? -2.502 -0.627 2.174 1.00 94.06 101 ASN A O 1
ATOM 820 N N . LYS A 1 102 ? -2.872 -1.745 0.268 1.00 92.88 102 LYS A N 1
ATOM 821 C CA . LYS A 1 102 ? -3.825 -2.701 0.852 1.00 92.88 102 LYS A CA 1
ATOM 822 C C . LYS A 1 102 ? -3.190 -3.554 1.956 1.00 92.88 102 LYS A C 1
ATOM 824 O O . LYS A 1 102 ? -3.817 -3.781 2.988 1.00 92.88 102 LYS A O 1
ATOM 829 N N . ILE A 1 103 ? -1.959 -4.026 1.751 1.00 94.19 103 ILE A N 1
ATOM 830 C CA . ILE A 1 103 ? -1.208 -4.793 2.756 1.00 94.19 103 ILE A CA 1
ATOM 831 C C . ILE A 1 103 ? -0.907 -3.918 3.975 1.00 94.19 103 ILE A C 1
ATOM 833 O O . ILE A 1 103 ? -1.132 -4.362 5.098 1.00 94.19 103 ILE A O 1
ATOM 837 N N . SER A 1 104 ? -0.462 -2.680 3.756 1.00 94.12 104 SER A N 1
ATOM 838 C CA . SER A 1 104 ? -0.181 -1.712 4.820 1.00 94.12 104 SER A CA 1
ATOM 839 C C . SER A 1 104 ? -1.419 -1.441 5.681 1.00 94.12 104 SER A C 1
ATOM 841 O O . SER A 1 104 ? -1.360 -1.581 6.901 1.00 94.12 104 SER A O 1
ATOM 843 N N . LEU A 1 105 ? -2.575 -1.181 5.055 1.00 93.50 105 LEU A N 1
ATOM 844 C CA . LEU A 1 105 ? -3.849 -0.992 5.760 1.00 93.50 105 LEU A CA 1
ATOM 845 C C . LEU A 1 105 ? -4.246 -2.228 6.576 1.00 93.50 105 LEU A C 1
ATOM 847 O O . LEU A 1 105 ? -4.630 -2.110 7.739 1.00 93.50 105 LEU A O 1
ATOM 851 N N . LYS A 1 106 ? -4.105 -3.426 5.996 1.00 94.19 106 LYS A N 1
ATOM 852 C CA . LYS A 1 106 ? -4.412 -4.684 6.690 1.00 94.19 106 LYS A CA 1
ATOM 853 C C . LYS A 1 106 ? -3.480 -4.929 7.879 1.00 94.19 106 LYS A C 1
ATOM 855 O O . LYS A 1 106 ? -3.921 -5.446 8.903 1.00 94.19 106 LYS A O 1
ATOM 860 N N . LEU A 1 107 ? -2.201 -4.589 7.743 1.00 94.94 107 LEU A N 1
ATOM 861 C CA . LEU A 1 107 ? -1.221 -4.726 8.814 1.00 94.94 107 LEU A CA 1
ATOM 862 C C . LEU A 1 107 ? -1.506 -3.735 9.947 1.00 94.94 107 LEU A C 1
ATOM 864 O O . LEU A 1 107 ? -1.542 -4.145 11.103 1.00 94.94 107 LEU A O 1
ATOM 868 N N . HIS A 1 108 ? -1.773 -2.470 9.614 1.00 93.38 108 HIS A N 1
ATOM 869 C CA . HIS A 1 108 ? -2.145 -1.444 10.587 1.00 93.38 108 HIS A CA 1
ATOM 870 C C . HIS A 1 108 ? -3.399 -1.845 11.373 1.00 93.38 108 HIS A C 1
ATOM 872 O O . HIS A 1 108 ? -3.394 -1.784 12.600 1.00 93.38 108 HIS A O 1
ATOM 878 N N . PHE A 1 109 ? -4.438 -2.335 10.684 1.00 95.31 109 PHE A N 1
ATOM 879 C CA . PHE A 1 109 ? -5.639 -2.872 11.329 1.00 95.31 109 PHE A CA 1
ATOM 880 C C . PHE A 1 109 ? -5.302 -3.981 12.336 1.00 95.31 109 PHE A C 1
ATOM 882 O O . PHE A 1 109 ? -5.706 -3.894 13.489 1.00 95.31 109 PHE A O 1
ATOM 889 N N . LYS A 1 110 ? -4.511 -4.987 11.934 1.00 95.38 110 LYS A N 1
ATOM 890 C CA . LYS A 1 110 ? -4.139 -6.111 12.812 1.00 95.38 110 LYS A CA 1
ATOM 891 C C . LYS A 1 110 ? -3.324 -5.690 14.034 1.00 95.38 110 LYS A C 1
ATOM 893 O O . LYS A 1 110 ? -3.472 -6.272 15.107 1.00 95.38 110 LYS A O 1
ATOM 898 N N . 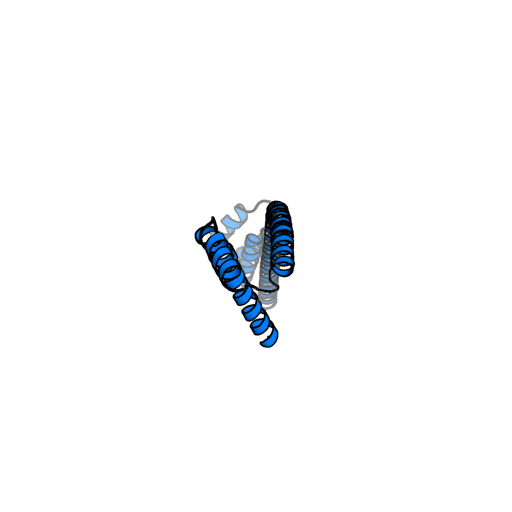ILE A 1 111 ? -2.425 -4.723 13.866 1.00 96.25 111 ILE A N 1
ATOM 899 C CA . ILE A 1 111 ? -1.620 -4.197 14.973 1.00 96.25 111 ILE A CA 1
ATOM 900 C C . ILE A 1 111 ? -2.535 -3.514 15.991 1.00 96.25 111 ILE A C 1
ATOM 902 O O . ILE A 1 111 ? -2.428 -3.790 17.187 1.00 96.25 111 ILE A O 1
ATOM 906 N N . GLU A 1 112 ? -3.453 -2.670 15.521 1.00 95.56 112 GLU A N 1
ATOM 907 C CA . GLU A 1 112 ? -4.375 -1.946 16.396 1.00 95.56 112 GLU A CA 1
ATOM 908 C C . GLU A 1 112 ? -5.374 -2.888 17.078 1.00 95.56 112 GLU A C 1
ATOM 910 O O . GLU A 1 112 ? -5.591 -2.798 18.285 1.00 95.56 112 GLU A O 1
ATOM 915 N N . GLU A 1 113 ? -5.899 -3.866 16.341 1.00 95.50 113 GLU A N 1
ATOM 916 C CA . GLU A 1 113 ? -6.745 -4.940 16.865 1.00 95.50 113 GLU A CA 1
ATOM 917 C C . GLU A 1 113 ? -6.037 -5.684 18.005 1.00 95.50 113 GLU A C 1
ATOM 919 O O . GLU A 1 113 ? -6.559 -5.775 19.116 1.00 95.50 113 GLU A O 1
ATOM 924 N N . SER A 1 114 ? -4.802 -6.145 17.781 1.00 96.25 114 SER A N 1
ATOM 925 C CA . SER A 1 114 ? -4.020 -6.843 18.806 1.00 96.25 114 SER A CA 1
ATOM 926 C C . SER A 1 114 ? -3.731 -5.961 20.026 1.00 96.25 114 SER A C 1
ATOM 928 O O . SER A 1 114 ? -3.781 -6.434 21.168 1.00 96.25 114 SER A O 1
ATOM 930 N N . ARG A 1 115 ? -3.456 -4.669 19.817 1.00 95.69 115 ARG A N 1
ATOM 931 C CA . ARG A 1 115 ? -3.257 -3.701 20.901 1.00 95.69 115 ARG A CA 1
ATOM 932 C C . ARG A 1 115 ? -4.521 -3.565 21.752 1.00 95.69 115 ARG A C 1
ATOM 934 O O . ARG A 1 115 ? -4.430 -3.663 22.976 1.00 95.69 115 ARG A O 1
ATOM 941 N N . LEU A 1 116 ? -5.683 -3.385 21.127 1.00 95.00 116 LEU A N 1
ATOM 942 C CA . LEU A 1 116 ? -6.963 -3.235 21.822 1.00 95.00 116 LEU A CA 1
ATOM 943 C C . LEU A 1 116 ? -7.386 -4.523 22.535 1.00 95.00 116 LEU A C 1
ATOM 945 O O . LEU A 1 116 ? -7.795 -4.458 23.693 1.00 95.00 116 LEU A O 1
ATOM 949 N N . LEU A 1 117 ? -7.201 -5.691 21.915 1.00 94.69 117 LEU A N 1
ATOM 950 C CA . LEU A 1 117 ? -7.456 -6.987 22.556 1.00 94.69 117 LEU A CA 1
ATOM 951 C C . LEU A 1 117 ? -6.611 -7.170 23.824 1.00 94.69 117 LEU A C 1
ATOM 953 O O . LEU A 1 117 ? -7.129 -7.581 24.861 1.00 94.69 117 LEU A O 1
ATOM 957 N N . ASN A 1 118 ? -5.333 -6.785 23.789 1.00 95.50 118 ASN A N 1
ATOM 958 C CA . ASN A 1 118 ? -4.483 -6.788 24.981 1.00 95.50 118 ASN A CA 1
ATOM 959 C C . ASN A 1 118 ? -4.982 -5.819 26.067 1.00 95.50 118 ASN A C 1
ATOM 961 O O . ASN A 1 118 ? -4.870 -6.114 27.257 1.00 95.50 118 ASN A O 1
ATOM 965 N N . MET A 1 119 ? -5.536 -4.663 25.689 1.00 92.88 119 MET A N 1
ATOM 966 C CA . MET A 1 119 ? -6.109 -3.705 26.644 1.00 92.88 119 MET A CA 1
ATOM 967 C C . MET A 1 119 ? -7.390 -4.242 27.291 1.00 92.88 119 MET A C 1
ATOM 969 O O . MET A 1 119 ? -7.558 -4.095 28.503 1.00 92.88 119 MET A O 1
ATOM 973 N N . VAL A 1 120 ? -8.254 -4.899 26.512 1.00 92.12 120 VAL A N 1
ATOM 974 C CA . VAL A 1 120 ? -9.445 -5.595 27.018 1.00 92.12 120 VAL A CA 1
ATOM 975 C C . VAL A 1 120 ? -9.040 -6.718 27.974 1.00 92.12 120 VAL A C 1
ATOM 977 O O . VAL A 1 120 ? -9.564 -6.784 29.081 1.00 92.12 120 VAL A O 1
ATOM 980 N N . ALA A 1 121 ? -8.051 -7.539 27.611 1.00 92.62 121 ALA A N 1
ATOM 981 C CA . ALA A 1 121 ? -7.570 -8.629 28.460 1.00 92.62 121 ALA A CA 1
ATOM 982 C C . ALA A 1 121 ? -6.999 -8.133 29.802 1.00 92.62 121 ALA A C 1
ATOM 984 O O . ALA A 1 121 ? -7.223 -8.753 30.839 1.00 92.62 121 ALA A O 1
ATOM 985 N N . ARG A 1 122 ? -6.278 -7.002 29.801 1.00 93.00 122 ARG A N 1
ATOM 986 C CA . ARG A 1 122 ? -5.694 -6.410 31.020 1.00 93.00 122 ARG A CA 1
ATOM 987 C C . ARG A 1 122 ? -6.718 -5.704 31.905 1.00 93.00 122 ARG A C 1
ATOM 989 O O . ARG A 1 122 ? -6.557 -5.706 33.120 1.00 93.00 122 ARG A O 1
ATOM 996 N N . ASN A 1 123 ? -7.733 -5.069 31.320 1.00 89.12 123 ASN A N 1
ATOM 997 C CA . ASN A 1 123 ? -8.794 -4.403 32.072 1.00 89.12 123 ASN A CA 1
ATOM 998 C C . ASN A 1 123 ? -10.174 -4.668 31.442 1.00 89.12 123 ASN A C 1
ATOM 1000 O O . ASN A 1 123 ? -10.705 -3.807 30.730 1.00 89.12 123 ASN A O 1
ATOM 1004 N N . PRO A 1 124 ? -10.784 -5.831 31.743 1.00 86.38 124 PRO A N 1
ATOM 1005 C CA . PRO A 1 124 ? -12.049 -6.249 31.138 1.00 86.38 124 PRO A CA 1
ATOM 1006 C C . PRO A 1 124 ? -13.259 -5.413 31.556 1.00 86.38 124 PRO A C 1
ATOM 1008 O O . PRO A 1 124 ? -14.329 -5.580 30.983 1.00 86.38 124 PRO A O 1
ATOM 1011 N N . LYS A 1 125 ? -13.122 -4.544 32.566 1.00 86.50 125 LYS A N 1
ATOM 1012 C CA . LYS A 1 125 ? -14.201 -3.677 33.062 1.00 86.50 125 LYS A CA 1
ATOM 1013 C C . LYS A 1 125 ? -14.160 -2.270 32.472 1.00 86.50 125 LYS A C 1
ATOM 1015 O O . LYS A 1 125 ? -15.004 -1.456 32.826 1.00 86.50 125 LYS A O 1
ATOM 1020 N N . ASN A 1 126 ? -13.187 -1.962 31.614 1.00 89.44 126 ASN A N 1
ATOM 1021 C CA . ASN A 1 126 ? -13.108 -0.654 30.978 1.00 89.44 126 ASN A CA 1
ATOM 1022 C C . ASN A 1 126 ? -13.979 -0.618 29.704 1.00 89.44 126 ASN A C 1
ATOM 1024 O O . ASN A 1 126 ? -13.569 -1.200 28.694 1.00 89.44 126 ASN A O 1
ATOM 1028 N N . PRO A 1 127 ? -15.135 0.076 29.711 1.00 89.88 127 PRO A N 1
ATOM 1029 C CA . PRO A 1 127 ? -16.028 0.137 28.555 1.00 89.88 127 PRO A CA 1
ATOM 1030 C C . PRO A 1 127 ? -15.349 0.753 27.326 1.00 89.88 127 PRO A C 1
ATOM 1032 O O . PRO A 1 127 ? -15.524 0.266 26.211 1.00 89.88 127 PRO A O 1
ATOM 1035 N N . GLU A 1 128 ? -14.485 1.751 27.510 1.00 91.81 128 GLU A N 1
ATOM 1036 C CA . GLU A 1 128 ? -13.840 2.457 26.396 1.00 91.81 128 GLU A CA 1
ATOM 1037 C C . GLU A 1 128 ? -12.982 1.545 25.510 1.00 91.81 128 GLU A C 1
ATOM 1039 O O . GLU A 1 128 ? -12.848 1.786 24.309 1.00 91.81 128 GLU A O 1
ATOM 1044 N N . ASN A 1 129 ? -12.428 0.465 26.067 1.00 92.88 129 ASN A N 1
ATOM 1045 C CA . ASN A 1 129 ? -11.668 -0.506 25.283 1.00 92.88 129 ASN A CA 1
ATOM 1046 C C . ASN A 1 129 ? -12.576 -1.273 24.306 1.00 92.88 129 ASN A C 1
ATOM 1048 O O . ASN A 1 129 ? -12.200 -1.464 23.149 1.00 92.88 129 ASN A O 1
ATOM 1052 N N . TYR A 1 130 ? -13.783 -1.650 24.741 1.00 93.75 130 TYR A N 1
ATOM 1053 C CA . TYR A 1 130 ? -14.775 -2.313 23.891 1.00 93.75 130 TYR A CA 1
ATOM 1054 C C . TYR A 1 130 ? -15.353 -1.366 22.837 1.00 93.75 130 TYR A C 1
ATOM 1056 O O . TYR A 1 130 ? -15.517 -1.778 21.689 1.00 93.75 130 TYR A O 1
ATOM 1064 N N . LYS A 1 131 ? -15.581 -0.086 23.182 1.00 94.62 131 LYS A N 1
ATOM 1065 C CA . LYS A 1 131 ? -15.995 0.940 22.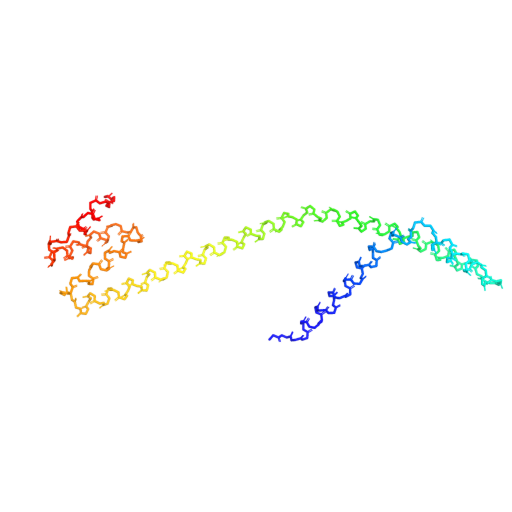206 1.00 94.62 131 LYS A CA 1
ATOM 1066 C C . LYS A 1 131 ? -14.970 1.066 21.084 1.00 94.62 131 LYS A C 1
ATOM 1068 O O . LYS A 1 131 ? -15.320 0.953 19.913 1.00 94.62 131 LYS A O 1
ATOM 1073 N N . LYS A 1 132 ? -13.690 1.238 21.431 1.00 95.19 132 LYS A N 1
ATOM 1074 C CA . LYS A 1 132 ? -12.600 1.358 20.448 1.00 95.19 132 LYS A CA 1
ATOM 1075 C C . LYS A 1 132 ? -12.465 0.115 19.576 1.00 95.19 132 LYS A C 1
ATOM 1077 O O . LYS A 1 132 ? -12.319 0.250 18.365 1.00 95.19 132 LYS A O 1
ATOM 1082 N N . LEU A 1 133 ? -12.544 -1.076 20.171 1.00 95.56 133 LEU A N 1
ATOM 1083 C CA . LEU A 1 133 ? -12.457 -2.337 19.435 1.00 95.56 133 LEU A CA 1
ATOM 1084 C C . LEU A 1 133 ? -13.637 -2.502 18.464 1.00 95.56 133 LEU A C 1
ATOM 1086 O O . LEU A 1 133 ? -13.436 -2.820 17.295 1.00 95.56 133 LEU A O 1
ATOM 1090 N N . GLY A 1 134 ? -14.854 -2.195 18.914 1.00 94.88 134 GLY A N 1
ATOM 1091 C CA . GLY A 1 134 ? -16.053 -2.246 18.082 1.00 94.88 134 GLY A CA 1
ATOM 1092 C C . GLY A 1 134 ? -16.031 -1.252 16.921 1.00 94.88 134 GLY A C 1
ATOM 1093 O O . GLY A 1 134 ? -16.347 -1.619 15.790 1.00 94.88 134 GLY A O 1
ATOM 1094 N N . LEU A 1 135 ? -15.587 -0.015 17.161 1.00 95.00 135 LEU A N 1
ATOM 1095 C CA . LEU A 1 135 ? -15.420 0.988 16.103 1.00 95.00 135 LEU A CA 1
ATOM 1096 C C . LEU A 1 135 ? -14.323 0.595 15.103 1.00 95.00 135 LEU A C 1
ATOM 1098 O O . LEU A 1 135 ? -14.505 0.790 13.901 1.00 95.00 135 LEU A O 1
ATOM 1102 N N . LEU A 1 136 ? -13.218 0.002 15.567 1.00 95.94 136 LEU A N 1
ATOM 1103 C CA . LEU A 1 136 ? -12.165 -0.518 14.691 1.00 95.94 136 LEU A CA 1
ATOM 1104 C C . LEU A 1 136 ? -12.711 -1.621 13.766 1.00 95.94 136 LEU A C 1
ATOM 1106 O O . LEU A 1 136 ? -12.462 -1.599 12.558 1.00 95.94 136 LEU A O 1
ATOM 1110 N N . TYR A 1 137 ? -13.495 -2.560 14.305 1.00 95.94 137 TYR A N 1
ATOM 1111 C CA . TYR A 1 137 ? -14.146 -3.598 13.503 1.00 95.94 137 TYR A CA 1
ATOM 1112 C C . TYR A 1 137 ? -15.168 -3.028 12.519 1.00 95.94 137 TYR A C 1
ATOM 1114 O O . TYR A 1 137 ? -15.186 -3.444 11.358 1.00 95.94 137 TYR A O 1
ATOM 1122 N N . PHE A 1 138 ? -15.957 -2.036 12.938 1.00 94.38 138 PHE A N 1
ATOM 1123 C CA . PHE A 1 138 ? -16.911 -1.351 12.068 1.00 94.38 138 PHE A CA 1
ATOM 1124 C C . PHE A 1 138 ? -16.208 -0.664 10.889 1.00 94.38 138 PHE A C 1
ATOM 1126 O O . PHE A 1 138 ? -16.604 -0.846 9.738 1.00 94.38 138 PHE A O 1
ATOM 1133 N N . GLN A 1 139 ? -15.101 0.044 11.144 1.00 92.88 139 GLN A N 1
ATOM 1134 C CA . GLN A 1 139 ? -14.283 0.668 10.097 1.00 92.88 139 GLN A CA 1
ATOM 1135 C C . GLN A 1 139 ? -13.705 -0.357 9.113 1.00 92.88 139 GLN A C 1
ATOM 1137 O O . GLN A 1 139 ? -13.629 -0.096 7.911 1.00 92.88 139 GLN A O 1
ATOM 1142 N N . ASN A 1 140 ? -13.345 -1.546 9.601 1.00 93.81 140 ASN A N 1
ATOM 1143 C CA . ASN A 1 140 ? -12.873 -2.649 8.767 1.00 93.81 140 ASN A CA 1
ATOM 1144 C C . ASN A 1 140 ? -14.011 -3.469 8.127 1.00 93.81 140 ASN A C 1
ATOM 1146 O O . ASN A 1 140 ? -13.752 -4.503 7.511 1.00 93.81 140 ASN A O 1
ATOM 1150 N N . LYS A 1 141 ? -15.266 -3.008 8.244 1.00 93.75 141 LYS A N 1
ATOM 1151 C CA . LYS A 1 141 ? -16.481 -3.662 7.725 1.00 93.75 141 LYS A CA 1
ATOM 1152 C C . LYS A 1 141 ? -16.719 -5.067 8.284 1.00 93.75 141 LYS A C 1
ATOM 1154 O O . LYS A 1 141 ? -17.424 -5.869 7.676 1.00 93.75 141 LYS A O 1
ATOM 1159 N N . ASN A 1 142 ? -16.138 -5.373 9.440 1.00 94.19 142 ASN A N 1
ATOM 1160 C CA . ASN A 1 142 ? -16.392 -6.609 10.161 1.00 94.19 142 ASN A CA 1
ATOM 1161 C C . ASN A 1 142 ? -17.549 -6.387 11.142 1.00 94.19 142 ASN A C 1
ATOM 1163 O O . ASN A 1 142 ? -17.351 -6.215 12.343 1.00 94.19 142 ASN A O 1
ATOM 1167 N N . PHE A 1 143 ? -18.765 -6.323 10.602 1.00 94.50 143 PHE A N 1
ATOM 1168 C CA . PHE A 1 143 ? -19.959 -5.944 11.361 1.00 94.50 143 PHE A CA 1
ATOM 1169 C C . PHE A 1 143 ? -20.322 -6.941 12.464 1.00 94.50 143 PHE A C 1
ATOM 1171 O O . PHE A 1 143 ? -20.837 -6.538 13.504 1.00 94.50 143 PHE A O 1
ATOM 1178 N N . LYS A 1 144 ? -19.984 -8.221 12.278 1.00 93.38 144 LYS A N 1
ATOM 1179 C CA . LYS A 1 144 ? -20.219 -9.267 13.274 1.00 93.38 144 LYS A CA 1
ATOM 1180 C C . LYS A 1 144 ? -19.459 -8.980 14.573 1.00 93.38 144 LYS A C 1
ATOM 1182 O O . LYS A 1 144 ? -20.075 -8.801 15.621 1.00 93.38 144 LYS A O 1
ATOM 1187 N N . ASP A 1 145 ? -18.135 -8.858 14.484 1.00 93.94 145 ASP A N 1
ATOM 1188 C CA . ASP A 1 145 ? -17.281 -8.633 15.658 1.00 93.94 145 ASP A CA 1
ATOM 1189 C C . ASP A 1 145 ? -17.458 -7.210 16.221 1.00 93.94 145 ASP A C 1
ATOM 1191 O O . ASP A 1 145 ? -17.331 -6.979 17.431 1.00 93.94 145 ASP A O 1
ATOM 1195 N N . ALA A 1 146 ? -17.812 -6.250 15.355 1.00 95.88 146 ALA A N 1
ATOM 1196 C CA . ALA A 1 146 ? -18.195 -4.904 15.766 1.00 95.88 146 ALA A CA 1
ATOM 1197 C C . ALA A 1 146 ? -19.437 -4.924 16.665 1.00 95.88 146 ALA A C 1
ATOM 1199 O O . ALA A 1 146 ? -19.410 -4.339 17.748 1.00 95.88 146 ALA A O 1
ATOM 1200 N N . GLY A 1 147 ? -20.496 -5.626 16.251 1.00 94.56 147 GLY A N 1
ATOM 1201 C CA . GLY A 1 147 ? -21.731 -5.754 17.021 1.00 94.56 147 GLY A CA 1
ATOM 1202 C C . GLY A 1 147 ? -21.507 -6.422 18.376 1.00 94.56 147 GLY A C 1
ATOM 1203 O O . GLY A 1 147 ? -22.000 -5.932 19.389 1.00 94.56 147 GLY A O 1
ATOM 1204 N N . GLU A 1 148 ? -20.708 -7.491 18.426 1.00 93.56 148 GLU A N 1
ATOM 1205 C CA . GLU A 1 148 ? -20.357 -8.159 19.687 1.00 93.56 148 GLU A CA 1
ATOM 1206 C C . GLU A 1 148 ? -19.609 -7.216 20.643 1.00 93.56 148 GLU A C 1
ATOM 1208 O O . GLU A 1 148 ? -19.998 -7.062 21.803 1.00 93.56 148 GLU A O 1
ATOM 1213 N N . SER A 1 149 ? -18.590 -6.510 20.146 1.00 94.25 149 SER A N 1
ATOM 1214 C CA . SER A 1 149 ? -17.785 -5.591 20.961 1.00 94.25 149 SER A CA 1
ATOM 1215 C C . SER A 1 149 ? -18.597 -4.387 21.457 1.00 94.25 149 SER A C 1
ATOM 1217 O O . SER A 1 149 ? -18.527 -4.023 22.631 1.00 94.25 149 SER A O 1
ATOM 1219 N N . LEU A 1 150 ? -19.409 -3.775 20.589 1.00 94.56 150 LEU A N 1
ATOM 1220 C CA . LEU A 1 150 ? -20.261 -2.638 20.956 1.00 94.56 150 LEU A CA 1
ATOM 1221 C C . LEU A 1 150 ? -21.409 -3.048 21.885 1.00 94.56 150 LEU A C 1
ATOM 1223 O O . LEU A 1 150 ? -21.831 -2.257 22.729 1.00 94.56 150 LEU A O 1
ATOM 1227 N N . LYS A 1 151 ? -21.881 -4.294 21.801 1.00 93.44 151 LYS A N 1
ATOM 1228 C CA . LYS A 1 151 ? -22.846 -4.836 22.758 1.00 93.44 151 LYS A CA 1
ATOM 1229 C C . LYS A 1 151 ? -22.249 -4.935 24.161 1.00 93.44 151 LYS A C 1
ATOM 1231 O O . LYS A 1 151 ? -22.919 -4.547 25.115 1.00 93.44 151 LYS A O 1
ATOM 1236 N N . GLU A 1 152 ? -21.005 -5.401 24.305 1.00 92.50 152 GLU A N 1
ATOM 1237 C CA . GLU A 1 152 ? -20.317 -5.394 25.608 1.00 92.50 152 GLU A CA 1
ATOM 1238 C C . GLU A 1 152 ? -20.107 -3.968 26.137 1.00 92.50 152 GLU A C 1
ATOM 1240 O O . GLU A 1 152 ? -20.305 -3.720 27.327 1.00 92.50 152 GLU A O 1
ATOM 1245 N N . TYR A 1 153 ? -19.805 -3.007 25.257 1.00 94.25 153 TYR A N 1
ATOM 1246 C CA . TYR A 1 153 ? -19.754 -1.591 25.631 1.00 94.25 153 TYR A CA 1
ATOM 1247 C C . TYR A 1 153 ? -21.091 -1.089 26.195 1.00 94.25 153 TYR A C 1
ATOM 1249 O O . TYR A 1 153 ? -21.127 -0.525 27.288 1.00 94.25 153 TYR A O 1
ATOM 1257 N N . LEU A 1 154 ? -22.200 -1.336 25.491 1.00 93.00 154 LEU A N 1
ATOM 1258 C CA . LEU A 1 154 ? -23.528 -0.866 25.894 1.00 93.00 154 LEU A CA 1
ATOM 1259 C C . LEU A 1 154 ? -24.053 -1.531 27.173 1.00 93.00 154 LEU A C 1
ATOM 1261 O O . LEU A 1 154 ? -24.856 -0.926 27.878 1.00 93.00 154 LEU A O 1
ATOM 1265 N N . LYS A 1 155 ? -23.595 -2.741 27.524 1.00 91.25 155 LYS A N 1
ATOM 1266 C CA . LYS A 1 155 ? -23.901 -3.338 28.839 1.00 91.25 155 LYS A CA 1
ATOM 1267 C C . LYS A 1 155 ? -23.340 -2.503 29.990 1.00 91.25 155 LYS A C 1
ATOM 1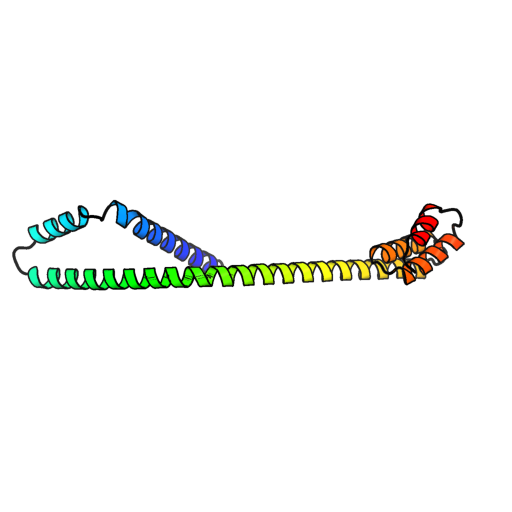269 O O . LYS A 1 155 ? -23.959 -2.430 31.047 1.00 91.25 155 LYS A O 1
ATOM 1274 N N . LEU A 1 156 ? -22.162 -1.914 29.791 1.00 87.19 156 LEU A N 1
ATOM 1275 C CA . LEU A 1 156 ? -21.479 -1.081 30.780 1.00 87.19 156 LEU A CA 1
ATOM 1276 C C . LEU A 1 156 ? -21.904 0.392 30.686 1.00 87.19 156 LEU A C 1
ATOM 1278 O O . LEU A 1 156 ? -21.895 1.085 31.700 1.00 87.19 156 LEU A O 1
ATOM 1282 N N . ASN A 1 157 ? -22.296 0.861 29.497 1.00 88.31 157 ASN A N 1
ATOM 1283 C CA . ASN A 1 157 ? -22.798 2.212 29.261 1.00 88.31 157 ASN A CA 1
ATOM 1284 C C . ASN A 1 157 ? -24.085 2.216 28.401 1.00 88.31 157 ASN A C 1
ATOM 1286 O O . ASN A 1 157 ? -24.029 2.465 27.195 1.00 88.31 157 ASN A O 1
ATOM 1290 N N . PRO A 1 158 ? -25.265 1.972 29.000 1.00 86.88 158 PRO A N 1
ATOM 1291 C CA . PRO A 1 158 ? -26.522 1.822 28.254 1.00 86.88 158 PRO A CA 1
ATOM 1292 C C . PRO A 1 158 ? -27.047 3.110 27.594 1.00 86.88 158 PRO A C 1
ATOM 1294 O O . PRO A 1 158 ? -27.981 3.059 26.788 1.00 86.88 158 PRO A O 1
ATOM 1297 N N . GLY A 1 159 ? -26.495 4.269 27.961 1.00 89.38 159 GLY A N 1
ATOM 1298 C CA . GLY A 1 159 ? -26.967 5.590 27.537 1.00 89.38 159 GLY A CA 1
ATOM 1299 C C . GLY A 1 159 ? -26.333 6.135 26.255 1.00 89.38 159 GLY A C 1
ATOM 1300 O O . GLY A 1 159 ? -26.683 7.237 25.851 1.00 89.38 159 GLY A O 1
ATOM 1301 N N . ASP A 1 160 ? -25.404 5.413 25.623 1.00 91.44 160 ASP A N 1
ATOM 1302 C CA . ASP A 1 160 ? -24.718 5.907 24.423 1.00 91.44 160 ASP A CA 1
ATOM 1303 C C . ASP A 1 160 ? -25.565 5.672 23.157 1.00 91.44 160 ASP A C 1
ATOM 1305 O O . ASP A 1 160 ? -25.531 4.609 22.526 1.00 91.44 160 ASP A O 1
ATOM 1309 N N . ASP A 1 161 ? -26.363 6.679 22.802 1.00 91.00 161 ASP A N 1
ATOM 1310 C CA . ASP A 1 161 ? -27.245 6.648 21.634 1.00 91.00 161 ASP A CA 1
ATOM 1311 C C . ASP A 1 161 ? -26.483 6.691 20.299 1.00 91.00 161 ASP A C 1
ATOM 1313 O O . ASP A 1 161 ? -26.989 6.191 19.291 1.00 91.00 161 ASP A O 1
ATOM 1317 N N . GLU A 1 162 ? -25.249 7.208 20.282 1.00 91.25 162 GLU A N 1
ATOM 1318 C CA . GLU A 1 162 ? -24.383 7.180 19.098 1.00 91.25 162 GLU A CA 1
ATOM 1319 C C . GLU A 1 162 ? -24.046 5.732 18.733 1.00 91.25 162 GLU A C 1
ATOM 1321 O O . GLU A 1 162 ? -24.240 5.307 17.592 1.00 91.25 162 GLU A O 1
ATOM 1326 N N . ILE A 1 163 ? -23.623 4.933 19.716 1.00 93.00 163 ILE A N 1
ATOM 1327 C CA . ILE A 1 163 ? -23.303 3.521 19.488 1.00 93.00 163 ILE A CA 1
ATOM 1328 C C . ILE A 1 163 ? -24.546 2.705 19.122 1.00 93.00 163 ILE A C 1
ATOM 1330 O O . ILE A 1 163 ? -24.467 1.837 18.249 1.00 93.00 163 ILE A O 1
ATOM 1334 N N . LYS A 1 164 ? -25.710 2.997 19.717 1.00 91.56 164 LYS A N 1
ATOM 1335 C CA . LYS A 1 164 ? -26.973 2.352 19.310 1.00 91.56 164 LYS A CA 1
ATOM 1336 C C . LYS A 1 164 ? -27.305 2.635 17.849 1.00 91.56 164 LYS A C 1
ATOM 1338 O O . LYS A 1 164 ? -27.699 1.715 17.133 1.00 91.56 164 LYS A O 1
ATOM 1343 N N . LYS A 1 165 ? -27.119 3.881 17.403 1.00 92.81 165 LYS A N 1
ATOM 1344 C CA . LYS A 1 165 ? -27.324 4.266 16.005 1.00 92.81 165 LYS A CA 1
ATOM 1345 C C . LYS A 1 165 ? -26.365 3.515 15.081 1.00 92.81 165 LYS A C 1
ATOM 1347 O O . LYS A 1 165 ? -26.822 2.902 14.124 1.00 92.81 165 LYS A O 1
ATOM 1352 N N . ILE A 1 166 ? -25.072 3.484 15.415 1.00 91.75 166 ILE A N 1
ATOM 1353 C CA . ILE A 1 166 ? -24.052 2.763 14.636 1.00 91.75 166 ILE A CA 1
ATOM 1354 C C . ILE A 1 166 ? -24.399 1.275 14.511 1.00 91.75 166 ILE A C 1
ATOM 1356 O O . ILE A 1 166 ? -24.309 0.734 13.416 1.00 91.75 166 ILE A O 1
ATOM 1360 N N . MET A 1 167 ? -24.841 0.612 15.589 1.00 90.25 167 MET A N 1
ATOM 1361 C CA . MET A 1 167 ? -25.276 -0.790 15.514 1.00 90.25 167 MET A CA 1
ATOM 1362 C C . MET A 1 167 ? -26.526 -0.985 14.647 1.00 90.25 167 MET A C 1
ATOM 1364 O O . MET A 1 167 ? -26.623 -1.996 13.960 1.00 90.25 167 MET A O 1
ATOM 1368 N N . GLY A 1 168 ? -27.464 -0.033 14.656 1.00 90.06 168 GLY A N 1
ATOM 1369 C CA . GLY A 1 168 ? -28.651 -0.068 13.796 1.00 90.06 168 GLY A CA 1
ATOM 1370 C C . GLY A 1 168 ? -28.348 0.144 12.307 1.00 90.06 168 GLY A C 1
ATOM 1371 O O . GLY A 1 168 ? -29.097 -0.333 11.461 1.00 90.06 168 GLY A O 1
ATOM 1372 N N . GLU A 1 169 ? -27.250 0.830 11.983 1.00 89.31 169 GLU A N 1
ATOM 1373 C CA . GLU A 1 169 ? -26.778 1.045 10.607 1.00 89.31 169 GLU A CA 1
ATOM 1374 C C . GLU A 1 169 ? -25.990 -0.155 10.042 1.00 89.31 169 GLU A C 1
ATOM 1376 O O . GLU A 1 169 ? -25.723 -0.202 8.838 1.00 89.31 169 GLU A O 1
ATOM 1381 N N . MET A 1 170 ? -25.604 -1.130 10.876 1.00 90.75 170 MET A N 1
ATOM 1382 C CA . MET A 1 170 ? -24.840 -2.295 10.423 1.00 90.75 170 MET A CA 1
ATOM 1383 C C . MET A 1 170 ? -25.715 -3.261 9.610 1.00 90.75 170 MET A C 1
ATOM 1385 O O . MET A 1 170 ? -26.811 -3.611 10.051 1.00 90.75 170 MET A O 1
ATOM 1389 N N . PRO A 1 171 ? -25.236 -3.756 8.454 1.00 83.88 171 PRO A N 1
ATOM 1390 C CA . PRO A 1 171 ? -25.909 -4.842 7.755 1.00 83.88 171 PRO A CA 1
ATOM 1391 C C . PRO A 1 171 ? -25.793 -6.139 8.574 1.00 83.88 171 PRO A C 1
ATOM 1393 O O . PRO A 1 171 ? -24.693 -6.511 8.991 1.00 83.88 171 PRO A O 1
ATOM 1396 N N . MET A 1 172 ? -26.944 -6.780 8.810 1.00 69.69 172 MET A N 1
ATOM 1397 C CA . MET A 1 172 ? -27.084 -8.098 9.452 1.00 69.69 172 MET A CA 1
ATOM 1398 C C . MET A 1 172 ? -26.496 -9.220 8.595 1.00 69.69 172 MET A C 1
ATOM 1400 O O . MET A 1 172 ? -26.651 -9.152 7.353 1.00 69.69 172 MET A O 1
#

pLDDT: mean 80.31, std 15.25, range [47.22, 96.25]

Secondary structure (DSSP, 8-state):
--HHHHHHHHHHHHHHHHHHHHHHHHHHHTTTHHHHHHHHHHHHS-SSS-HHHHHHHHHHHHHHHHHHHHHHHHHHHHHHHHHHHHHHHHHHHHHHHHHHHHHHHHHHHHHHHHHHHHHHHH-TT-HHHHHHHHHHHHHTT-HHHHHHHHHHHHHH-TT-HHHHHHHHHS--

Radius of gyration: 37.38 Å; chains: 1; bounding box: 76×35×91 Å

Foldseek 3Di:
DPVVVVVVVVVVVVVVVVVVCCVVVCVVVPPPDCVVVVVVVLVVPDPDDRPVVVVVVVVVVVVVVVVVVVVVVVVVVVVVVVVVVVVVVVVVVVVVVVVVVVVVVVVVLVVVLVVLVVVCVVPVLDLVSLQSNLVSCVVVLVLVSNLVSLVSSCVNVVPPVVSVVSNVPRDD